Protein AF-A0A7R9Z0L6-F1 (afdb_monomer_lite)

InterPro domains:
  IPR011992 EF-hand domain pair [SSF47473] (18-146)

Organism: NCBI:txid1486919

Secondary structure (DSSP, 8-state):
---S-HHHHHHHHHHHHHHHHHT--HHHHHTTT-SS-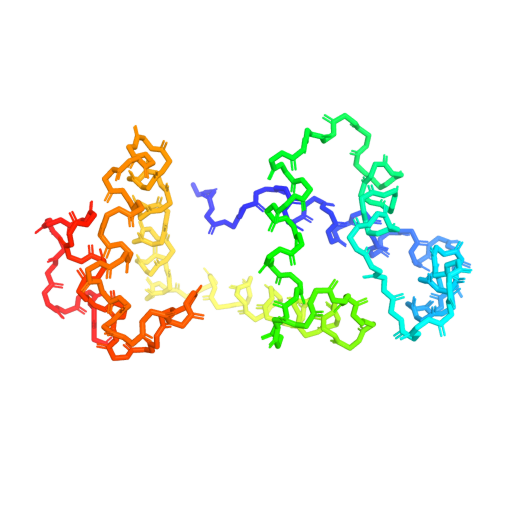SSSB-HHHHHHHHHHHSTT--HHHHHHHHHHH-SSSSS-B-HHHHHHHHHHHHHHHHHTTSHHHHHHHHHHHHHHHHHHHTHHHHHHHHHHH-TT--SS--TTTHHHHHHHH-TT--GGG--

Foldseek 3Di:
DDQDPVLLVQLLVLVVVVCVVVVDDLQVVLVVLPPVPPQFHALVSQVVSSCVSPPPQDPVSSVVNQVQQPPVVPRTHHSVSSVVSVVVVVVLVVCVVDPVSVLLSVLSVLLVVLCVVCVVQLVVQQVVLPPVPPVDHDLVSVVSSSCSSCVPDDPVNSD

Radius of gyration: 17.29 Å; chains: 1; bounding box: 39×26×49 Å

Sequence (159 aa):
VRGTSTLLQDFLSVLDRELRLSHMKLRDFLERFDLDGVEGLNTTEFADLVQRMLPGTNEAGVLYLQAMFDLDGDVTITPQEILDVFRQMRLVVQRVSSQEDARVVAVLNRLSDAAHRDQRRAARAFQEADVEARGYLRPTELPRFVRVLLPQLQPADVR

pLDDT: mean 79.93, std 13.79, range [32.88, 95.44]

Structure (mmCIF, N/CA/C/O backbone):
data_AF-A0A7R9Z0L6-F1
#
_entry.id   AF-A0A7R9Z0L6-F1
#
loop_
_atom_site.group_PDB
_atom_site.id
_atom_site.type_symbol
_atom_site.label_atom_id
_atom_site.label_alt_id
_atom_site.label_comp_id
_atom_site.label_asym_id
_atom_site.label_entity_id
_atom_site.label_seq_id
_atom_site.pdbx_PDB_ins_code
_atom_site.Cartn_x
_atom_site.Cartn_y
_atom_site.Cartn_z
_atom_site.occupancy
_atom_site.B_iso_or_equiv
_atom_site.auth_seq_id
_atom_site.auth_comp_id
_atom_site.auth_asym_id
_atom_site.auth_atom_id
_atom_site.pdbx_PDB_model_num
ATOM 1 N N . VAL A 1 1 ? -13.324 -10.861 -17.554 1.00 37.59 1 VAL A N 1
ATOM 2 C CA . VAL A 1 1 ? -13.075 -9.543 -16.926 1.00 37.59 1 VAL A CA 1
ATOM 3 C C . VAL A 1 1 ? -12.626 -9.780 -15.492 1.00 37.59 1 VAL A C 1
ATOM 5 O O . VAL A 1 1 ? -13.464 -10.053 -14.650 1.00 37.59 1 VAL A O 1
ATOM 8 N N . ARG A 1 2 ? -11.316 -9.807 -15.234 1.00 32.88 2 ARG A N 1
ATOM 9 C CA . ARG A 1 2 ? -10.714 -9.822 -13.888 1.00 32.88 2 ARG A CA 1
ATOM 10 C C . ARG A 1 2 ? -9.383 -9.102 -14.043 1.00 32.88 2 ARG A C 1
ATOM 12 O O . ARG A 1 2 ? -8.468 -9.693 -14.596 1.00 32.88 2 ARG A O 1
ATOM 19 N N . GLY A 1 3 ? -9.354 -7.799 -13.775 1.00 36.25 3 GLY A N 1
ATOM 20 C CA . GLY A 1 3 ? -8.194 -6.967 -14.114 1.00 36.25 3 GLY A CA 1
ATOM 21 C C . GLY A 1 3 ? -7.792 -5.912 -13.110 1.00 36.25 3 GLY A C 1
ATOM 22 O O . GLY A 1 3 ? -7.119 -4.939 -13.416 1.00 36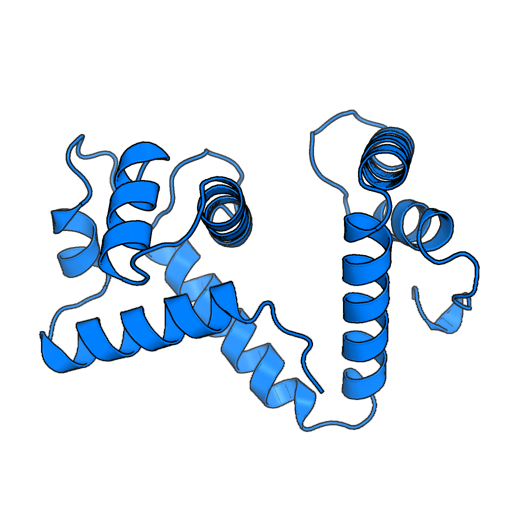.25 3 GLY A O 1
ATOM 23 N N . THR A 1 4 ? -8.216 -6.151 -11.894 1.00 50.94 4 THR A N 1
ATOM 24 C CA . THR A 1 4 ? -7.797 -5.493 -10.676 1.00 50.94 4 THR A CA 1
ATOM 25 C C . THR A 1 4 ? -7.461 -6.668 -9.774 1.00 50.94 4 THR A C 1
ATOM 27 O O . THR A 1 4 ? -8.254 -7.611 -9.707 1.00 50.94 4 THR A O 1
ATOM 30 N N . SER A 1 5 ? -6.256 -6.693 -9.196 1.00 63.16 5 SER A N 1
ATOM 31 C CA . SER A 1 5 ? -5.822 -7.802 -8.338 1.00 63.16 5 SER A CA 1
ATOM 32 C C . SER A 1 5 ? -6.920 -8.080 -7.320 1.00 63.16 5 SER A C 1
ATOM 34 O O . SER A 1 5 ? -7.244 -7.199 -6.522 1.00 63.16 5 SER A O 1
ATOM 36 N N . THR A 1 6 ? -7.542 -9.261 -7.400 1.00 77.56 6 THR A N 1
ATOM 37 C CA . THR A 1 6 ? -8.687 -9.622 -6.550 1.00 77.56 6 THR A CA 1
ATOM 38 C C . THR A 1 6 ? -8.329 -9.426 -5.087 1.00 77.56 6 THR A C 1
ATOM 40 O O . THR A 1 6 ? -9.130 -8.889 -4.344 1.00 77.56 6 THR A O 1
ATOM 43 N N . LEU A 1 7 ? -7.070 -9.686 -4.724 1.00 82.06 7 LEU A N 1
ATOM 44 C CA . LEU A 1 7 ? -6.548 -9.481 -3.380 1.00 82.06 7 LEU A CA 1
ATOM 45 C C . LEU A 1 7 ? -6.664 -8.026 -2.886 1.00 82.06 7 LEU A C 1
ATOM 47 O O . LEU A 1 7 ? -7.114 -7.802 -1.767 1.00 82.06 7 LEU A O 1
ATOM 51 N N . LEU A 1 8 ? -6.311 -7.035 -3.713 1.00 85.69 8 LEU A N 1
ATOM 52 C CA . LEU A 1 8 ? -6.442 -5.616 -3.351 1.00 85.69 8 LEU A CA 1
ATOM 53 C C . LEU A 1 8 ? -7.914 -5.210 -3.225 1.00 85.69 8 LEU A C 1
ATOM 55 O O . LEU A 1 8 ? -8.287 -4.490 -2.299 1.00 85.69 8 LEU A O 1
ATOM 59 N N . GLN A 1 9 ? -8.764 -5.696 -4.134 1.00 85.81 9 GLN A N 1
ATOM 60 C CA . GLN A 1 9 ? -10.198 -5.414 -4.071 1.00 85.81 9 GLN A CA 1
ATOM 61 C C . GLN A 1 9 ? -10.844 -6.035 -2.835 1.00 85.81 9 GLN A C 1
ATOM 63 O O . GLN A 1 9 ? -11.652 -5.381 -2.176 1.00 85.81 9 GLN A O 1
ATOM 68 N N . ASP A 1 10 ? -10.480 -7.276 -2.525 1.00 89.19 10 ASP A N 1
ATOM 69 C CA . ASP A 1 10 ? -10.977 -8.025 -1.380 1.00 89.19 10 ASP A CA 1
ATOM 70 C C . ASP A 1 10 ? -10.540 -7.331 -0.088 1.00 89.19 10 ASP A C 1
ATOM 72 O O . ASP A 1 10 ? -11.382 -7.066 0.770 1.00 89.19 10 ASP A O 1
ATOM 76 N N . PHE A 1 11 ? -9.268 -6.929 0.011 1.00 92.62 11 PHE A N 1
ATOM 77 C CA . PHE A 1 11 ? -8.742 -6.205 1.169 1.00 92.62 11 PHE A CA 1
ATOM 78 C C . PHE A 1 11 ? -9.506 -4.901 1.413 1.00 92.62 11 PHE A C 1
ATOM 80 O O . PHE A 1 11 ? -10.046 -4.692 2.498 1.00 92.62 11 PHE A O 1
ATOM 87 N N . LEU A 1 12 ? -9.624 -4.048 0.392 1.00 91.19 12 LEU A N 1
ATOM 88 C CA . LEU A 1 12 ? -10.324 -2.766 0.507 1.00 91.19 12 LEU A CA 1
ATOM 89 C C . LEU A 1 12 ? -11.816 -2.942 0.804 1.00 91.19 12 LEU A C 1
ATOM 91 O O . LEU A 1 12 ? -12.394 -2.154 1.550 1.00 91.19 12 LEU A O 1
ATOM 95 N N . SER A 1 13 ? -12.446 -3.980 0.247 1.00 90.38 13 SER A N 1
ATOM 96 C CA . SER A 1 13 ? -13.856 -4.284 0.509 1.00 90.38 13 SER A CA 1
ATOM 97 C C . SER A 1 13 ? -14.079 -4.746 1.948 1.00 90.38 13 SER A C 1
ATOM 99 O O . SER A 1 13 ? -15.074 -4.369 2.569 1.00 90.38 13 SER A O 1
ATOM 101 N N . VAL A 1 14 ? -13.163 -5.553 2.493 1.00 93.50 14 VAL A N 1
ATOM 102 C CA . VAL A 1 14 ? -13.204 -5.955 3.901 1.00 93.50 14 VAL A CA 1
ATOM 103 C C . VAL A 1 14 ? -12.946 -4.752 4.804 1.00 93.50 14 VAL A C 1
ATOM 105 O O . VAL A 1 14 ? -13.735 -4.522 5.714 1.00 93.50 14 VAL A O 1
ATOM 108 N N . LEU A 1 15 ? -11.928 -3.942 4.513 1.00 93.19 15 LEU A N 1
ATOM 109 C CA . LEU A 1 15 ? -11.602 -2.750 5.293 1.00 93.19 15 LEU A CA 1
ATOM 110 C C . LEU A 1 15 ? -12.763 -1.739 5.324 1.00 93.19 15 LEU A C 1
ATOM 112 O O . LEU A 1 15 ? -13.153 -1.288 6.398 1.00 93.19 15 LEU A O 1
ATOM 116 N N . ASP A 1 16 ? -13.385 -1.429 4.178 1.00 89.88 16 ASP A N 1
ATOM 117 C CA . ASP A 1 16 ? -14.569 -0.550 4.116 1.00 89.88 16 ASP A CA 1
ATOM 118 C C . ASP A 1 16 ? -15.739 -1.113 4.938 1.00 89.88 16 ASP A C 1
ATOM 120 O O . ASP A 1 16 ? -16.427 -0.369 5.640 1.00 89.88 16 ASP A O 1
ATOM 124 N N . ARG A 1 17 ? -15.953 -2.435 4.908 1.00 91.75 17 ARG A N 1
ATOM 125 C CA . ARG A 1 17 ? -16.984 -3.083 5.726 1.00 91.75 17 ARG A CA 1
ATOM 126 C C . ARG A 1 17 ? -16.682 -2.958 7.220 1.00 91.75 17 ARG A C 1
ATOM 128 O O . ARG A 1 17 ? -17.582 -2.597 7.975 1.00 91.75 17 ARG A O 1
ATOM 135 N N . GLU A 1 18 ? -15.451 -3.229 7.644 1.00 91.94 18 GLU A N 1
ATOM 136 C CA . GLU A 1 18 ? -15.050 -3.152 9.055 1.00 91.94 18 GLU A CA 1
ATOM 137 C C . GLU A 1 18 ? -15.171 -1.727 9.608 1.00 91.94 18 GLU A C 1
ATOM 139 O O . GLU A 1 18 ? -15.724 -1.533 10.692 1.00 91.94 18 GLU A O 1
ATOM 144 N N . LEU A 1 19 ? -14.760 -0.707 8.849 1.00 91.25 19 LEU A N 1
ATOM 145 C CA . LEU A 1 19 ? -14.917 0.696 9.255 1.00 91.25 19 LEU A CA 1
ATOM 146 C C . LEU A 1 19 ? -16.390 1.088 9.429 1.00 91.25 19 LEU A C 1
ATOM 148 O O . LEU A 1 19 ? -16.747 1.778 10.385 1.00 91.25 19 LEU A O 1
ATOM 152 N N . ARG A 1 20 ? -17.272 0.606 8.545 1.00 90.12 20 ARG A N 1
ATOM 153 C CA . ARG A 1 20 ? -18.717 0.865 8.647 1.00 90.12 20 ARG A CA 1
ATOM 154 C C . ARG A 1 20 ? -19.357 0.170 9.842 1.00 90.12 20 ARG A C 1
ATOM 156 O O . ARG A 1 20 ? -20.181 0.785 10.507 1.00 90.12 20 ARG A O 1
ATOM 163 N N . LEU A 1 21 ? -18.999 -1.089 10.102 1.00 90.50 21 LEU A N 1
ATOM 164 C CA . LEU A 1 21 ? -19.547 -1.861 11.223 1.00 90.50 21 LEU A CA 1
ATOM 165 C C . LEU A 1 21 ? -19.072 -1.324 12.574 1.00 90.50 21 LEU A C 1
ATOM 167 O O . LEU A 1 21 ? -19.835 -1.286 13.535 1.00 90.50 21 LEU A O 1
ATOM 171 N N . SER A 1 22 ? -17.813 -0.903 12.643 1.00 90.00 22 SER A N 1
ATOM 172 C CA . SER A 1 22 ? -17.203 -0.376 13.862 1.00 90.00 22 SER A CA 1
ATOM 173 C C . SER A 1 22 ? -17.534 1.096 14.130 1.00 90.00 22 SER A C 1
ATOM 175 O O . SER A 1 22 ? -17.286 1.573 15.235 1.00 90.00 22 SER A O 1
ATOM 177 N N . HIS A 1 23 ? -18.097 1.811 13.146 1.00 89.75 23 HIS A N 1
ATOM 178 C CA . HIS A 1 23 ? -18.307 3.264 13.172 1.00 89.75 23 HIS A CA 1
ATOM 179 C C . HIS A 1 23 ? -17.024 4.067 13.462 1.00 89.75 23 HIS A C 1
ATOM 181 O O . HIS A 1 23 ? -17.084 5.170 14.008 1.00 89.75 23 HIS A O 1
ATOM 187 N N . MET A 1 24 ? -15.860 3.526 13.095 1.00 90.94 24 MET A N 1
ATOM 188 C CA . MET A 1 24 ? -14.560 4.158 13.325 1.00 90.94 24 MET A CA 1
ATOM 189 C C . MET A 1 24 ? -14.069 4.891 12.086 1.00 90.94 24 MET A C 1
ATOM 191 O O . MET A 1 24 ? -14.365 4.522 10.947 1.00 90.94 24 MET A O 1
ATOM 195 N N . LYS A 1 25 ? -13.274 5.937 12.312 1.00 90.44 25 LYS A N 1
ATOM 196 C CA . LYS A 1 25 ? -12.493 6.551 11.240 1.00 90.44 25 LYS A CA 1
ATOM 197 C C . LYS A 1 25 ? -11.304 5.651 10.913 1.00 90.44 25 LYS A C 1
ATOM 199 O O . LYS A 1 25 ? -10.812 4.931 11.775 1.00 90.44 25 LYS A O 1
ATOM 204 N N . LEU A 1 26 ? -10.820 5.731 9.672 1.00 91.00 26 LEU A N 1
ATOM 205 C CA . LEU A 1 26 ? -9.668 4.948 9.216 1.00 91.00 26 LEU A CA 1
ATOM 206 C C . LEU A 1 26 ? -8.447 5.141 10.123 1.00 91.00 26 LEU A C 1
ATOM 208 O O . LEU A 1 26 ? -7.834 4.157 10.506 1.00 91.00 26 LEU A O 1
ATOM 212 N N . ARG A 1 27 ? -8.132 6.387 10.501 1.00 91.25 27 ARG A N 1
ATOM 213 C CA . ARG A 1 27 ? -7.001 6.690 11.390 1.00 91.25 27 ARG A CA 1
ATOM 214 C C . ARG A 1 27 ? -7.127 5.948 12.723 1.00 91.25 27 ARG A C 1
ATOM 216 O O . ARG A 1 27 ? -6.282 5.122 13.023 1.00 91.25 27 ARG A O 1
ATOM 223 N N . ASP A 1 28 ? -8.237 6.147 13.431 1.00 91.31 28 ASP A N 1
ATOM 224 C CA . ASP A 1 28 ? -8.519 5.500 14.723 1.00 91.31 28 ASP A CA 1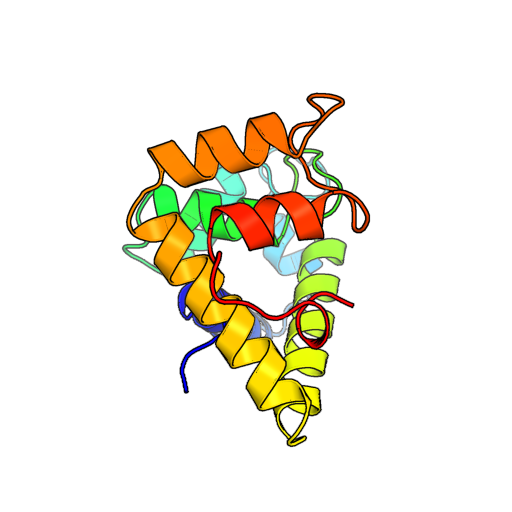
ATOM 225 C C . ASP A 1 28 ? -8.515 3.959 14.639 1.00 91.31 28 ASP A C 1
ATOM 227 O O . ASP A 1 28 ? -8.265 3.263 15.622 1.00 91.31 28 ASP A O 1
ATOM 231 N N . PHE A 1 29 ? -8.854 3.405 13.471 1.00 92.62 29 PHE A N 1
ATOM 232 C CA . PHE A 1 29 ? -8.794 1.969 13.227 1.00 92.62 29 PHE A CA 1
ATOM 233 C C . PHE A 1 29 ? -7.352 1.477 13.049 1.00 92.62 29 PHE A C 1
ATOM 235 O O . PHE A 1 29 ? -6.994 0.461 13.641 1.00 92.62 29 PHE A O 1
ATOM 242 N N . LEU A 1 30 ? -6.534 2.186 12.265 1.00 91.88 30 LEU A N 1
ATOM 243 C CA . LEU A 1 30 ? -5.130 1.839 12.013 1.00 91.88 30 LEU A CA 1
ATOM 244 C C . LEU A 1 30 ? -4.249 2.059 13.248 1.00 91.88 30 LEU A C 1
ATOM 246 O O . LEU A 1 30 ? -3.385 1.234 13.511 1.00 91.88 30 LEU A O 1
ATOM 250 N N . GLU A 1 31 ? -4.545 3.067 14.074 1.00 91.75 31 GLU A N 1
ATOM 251 C CA . GLU A 1 31 ? -3.879 3.314 15.368 1.00 91.75 31 GLU A CA 1
ATOM 252 C C . GLU A 1 31 ? -3.948 2.108 16.331 1.00 91.75 31 GLU A C 1
ATOM 254 O O . GLU A 1 31 ? -3.210 2.036 17.303 1.00 91.75 31 GLU A O 1
ATOM 259 N N . ARG A 1 32 ? -4.833 1.131 16.088 1.00 91.12 32 ARG A N 1
ATOM 260 C CA . ARG A 1 32 ? -4.895 -0.118 16.874 1.00 91.12 32 ARG A CA 1
ATOM 261 C C . ARG A 1 32 ? -3.825 -1.136 16.490 1.00 91.12 32 ARG A C 1
ATOM 263 O O . ARG A 1 32 ? -3.646 -2.111 17.216 1.00 91.12 32 ARG A O 1
ATOM 270 N N . PHE A 1 33 ? -3.222 -0.949 15.324 1.00 91.69 33 PHE A N 1
ATOM 271 C CA . PHE A 1 33 ? -2.194 -1.803 14.745 1.00 91.69 33 PHE A CA 1
ATOM 272 C C . PHE A 1 33 ? -0.828 -1.110 14.720 1.00 91.69 33 PHE A C 1
ATOM 274 O O . PHE A 1 33 ? 0.167 -1.816 14.683 1.00 91.69 33 PHE A O 1
ATOM 281 N N . ASP A 1 34 ? -0.790 0.225 14.779 1.00 91.00 34 ASP A N 1
ATOM 282 C CA . ASP A 1 34 ? 0.420 1.036 14.975 1.00 91.00 34 ASP A CA 1
ATOM 283 C C . ASP A 1 34 ? 0.913 0.874 16.428 1.00 91.00 34 ASP A C 1
ATOM 285 O O . ASP A 1 34 ? 0.421 1.523 17.356 1.00 91.00 34 ASP A O 1
ATOM 289 N N . LEU A 1 35 ? 1.804 -0.094 16.652 1.00 86.50 35 LEU A N 1
ATOM 290 C CA . LEU A 1 35 ? 2.326 -0.450 17.972 1.00 86.50 35 LEU A CA 1
ATOM 291 C C . LEU A 1 35 ? 3.572 0.362 18.330 1.00 86.50 35 LEU A C 1
ATOM 293 O O . LEU A 1 35 ? 3.860 0.531 19.520 1.00 86.50 35 LEU A O 1
ATOM 297 N N . ASP A 1 36 ? 4.321 0.822 17.329 1.00 86.31 36 ASP A N 1
ATOM 298 C CA . ASP A 1 36 ? 5.540 1.611 17.507 1.00 86.31 36 ASP A CA 1
ATOM 299 C C . ASP A 1 36 ? 5.305 3.136 17.479 1.00 86.31 36 ASP A C 1
ATOM 301 O O . ASP A 1 36 ? 6.146 3.887 17.984 1.00 86.31 36 ASP A O 1
ATOM 305 N N . GLY A 1 37 ? 4.134 3.590 17.026 1.00 85.06 37 GLY A N 1
ATOM 306 C CA . GLY A 1 37 ? 3.666 4.973 17.087 1.00 85.06 37 GLY A CA 1
ATOM 307 C C . GLY A 1 37 ? 4.199 5.862 15.965 1.00 85.06 37 GLY A C 1
ATOM 308 O O . GLY A 1 37 ? 4.353 7.068 16.182 1.00 85.06 37 GLY A O 1
ATOM 309 N N . VAL A 1 38 ? 4.518 5.297 14.796 1.00 81.81 38 VAL A N 1
ATOM 310 C CA . VAL A 1 38 ? 5.139 6.021 13.667 1.00 81.81 38 VAL A CA 1
ATOM 311 C C . VAL A 1 38 ? 4.144 6.763 12.761 1.00 81.81 38 VAL A C 1
ATOM 313 O O . VAL A 1 38 ? 4.512 7.205 11.676 1.00 81.81 38 VAL A O 1
ATOM 316 N N . GLU A 1 39 ? 2.898 6.959 13.206 1.00 85.00 39 GLU A N 1
ATOM 317 C CA . GLU A 1 39 ? 1.812 7.590 12.432 1.00 85.00 39 GLU A CA 1
ATOM 318 C C . GLU A 1 39 ? 1.466 6.834 11.132 1.00 85.00 39 GLU A C 1
ATOM 320 O O . GLU A 1 39 ? 0.979 7.409 10.151 1.00 85.00 39 GLU A O 1
ATOM 325 N N . GLY A 1 40 ? 1.658 5.518 11.143 1.00 90.69 40 GLY A N 1
ATOM 326 C CA . GLY A 1 40 ? 1.440 4.620 10.018 1.00 90.69 40 GLY A CA 1
ATOM 327 C C . GLY A 1 40 ? 1.659 3.173 10.440 1.00 90.69 40 GLY A C 1
ATOM 328 O O . GLY A 1 40 ? 1.820 2.892 11.619 1.00 90.69 40 GLY A O 1
ATOM 329 N N . LEU A 1 41 ? 1.622 2.251 9.481 1.00 95.19 41 LEU A N 1
ATOM 330 C CA . LEU A 1 41 ? 1.903 0.841 9.738 1.00 95.19 41 LEU A CA 1
ATOM 331 C C . LEU A 1 41 ? 3.216 0.447 9.086 1.00 95.19 41 LEU A C 1
ATOM 333 O O . LEU A 1 41 ? 3.349 0.530 7.862 1.00 95.19 41 LEU A O 1
ATOM 337 N N . ASN A 1 42 ? 4.155 -0.043 9.887 1.00 92.50 42 ASN A N 1
ATOM 338 C CA . ASN A 1 42 ? 5.356 -0.666 9.351 1.00 92.50 42 ASN A CA 1
ATOM 339 C C . ASN A 1 42 ? 5.020 -2.016 8.678 1.00 92.50 42 ASN A C 1
ATOM 341 O O . ASN A 1 42 ? 3.892 -2.515 8.711 1.00 92.50 42 ASN A O 1
ATOM 345 N N . THR A 1 43 ? 6.026 -2.659 8.080 1.00 87.88 43 THR A N 1
ATOM 346 C CA . THR A 1 43 ? 5.854 -3.940 7.363 1.00 87.88 43 THR A CA 1
ATOM 347 C C . THR A 1 43 ? 5.192 -5.034 8.212 1.00 87.88 43 THR A C 1
ATOM 349 O O . THR A 1 43 ? 4.359 -5.790 7.712 1.00 87.88 43 THR A O 1
ATOM 352 N N . THR A 1 44 ? 5.556 -5.136 9.492 1.00 92.19 44 THR A N 1
ATOM 353 C CA . THR A 1 44 ? 5.062 -6.197 10.383 1.00 92.19 44 THR A CA 1
ATOM 354 C C . THR A 1 44 ? 3.623 -5.918 10.803 1.00 92.19 44 THR A C 1
ATOM 356 O O . THR A 1 44 ? 2.766 -6.794 10.716 1.00 92.19 44 THR A O 1
ATOM 359 N N . GLU A 1 45 ? 3.329 -4.679 11.181 1.00 94.75 45 GLU A N 1
ATOM 360 C CA . GLU A 1 45 ? 1.992 -4.254 11.604 1.00 94.75 45 GLU A CA 1
ATOM 361 C C . GLU A 1 45 ? 0.991 -4.306 10.450 1.00 94.75 45 GLU A C 1
ATOM 363 O O . GLU A 1 45 ? -0.153 -4.744 10.608 1.00 94.75 45 GLU A O 1
ATOM 368 N N . PHE A 1 46 ? 1.435 -3.924 9.251 1.00 94.31 46 PHE A N 1
ATOM 369 C CA . PHE A 1 46 ? 0.629 -4.057 8.051 1.00 94.31 46 PHE A CA 1
ATOM 370 C C . PHE A 1 46 ? 0.368 -5.529 7.710 1.00 94.31 46 PHE A C 1
ATOM 372 O O . PHE A 1 46 ? -0.755 -5.883 7.342 1.00 94.31 46 PHE A O 1
ATOM 379 N N . ALA A 1 47 ? 1.357 -6.412 7.880 1.00 92.62 47 ALA A N 1
ATOM 380 C CA . ALA A 1 47 ? 1.155 -7.849 7.714 1.00 92.62 47 ALA A CA 1
ATOM 381 C C . ALA A 1 47 ? 0.093 -8.388 8.683 1.00 92.62 47 ALA A C 1
ATOM 383 O O . ALA A 1 47 ? -0.799 -9.128 8.257 1.00 92.62 47 ALA A O 1
ATOM 384 N N . ASP A 1 48 ? 0.131 -7.972 9.949 1.00 95.19 48 ASP A N 1
ATOM 385 C CA . ASP A 1 48 ? -0.858 -8.358 10.958 1.00 95.19 48 ASP A CA 1
ATOM 386 C C . ASP A 1 48 ? -2.263 -7.848 10.611 1.00 95.19 48 ASP A C 1
ATOM 388 O O . ASP A 1 48 ? -3.244 -8.600 10.692 1.00 95.19 48 ASP A O 1
ATOM 392 N N . LEU A 1 49 ? -2.372 -6.602 10.137 1.00 95.44 49 LEU A N 1
ATOM 393 C CA . LEU A 1 49 ? -3.624 -6.058 9.615 1.00 95.44 49 LEU A CA 1
ATOM 394 C C . LEU A 1 49 ? -4.151 -6.904 8.444 1.00 95.44 49 LEU A C 1
ATOM 396 O O . LEU A 1 49 ? -5.331 -7.269 8.424 1.00 95.44 49 LEU A O 1
ATOM 400 N N . VAL A 1 50 ? -3.294 -7.253 7.481 1.00 94.44 50 VAL A N 1
ATOM 401 C CA . VAL A 1 50 ? -3.676 -8.083 6.330 1.00 94.44 50 VAL A CA 1
ATOM 402 C C . VAL A 1 50 ? -4.143 -9.462 6.781 1.00 94.44 50 VAL A C 1
ATOM 404 O O . VAL A 1 50 ? -5.192 -9.910 6.323 1.00 94.44 50 VAL A O 1
ATOM 407 N N . GLN A 1 51 ? -3.446 -10.119 7.710 1.00 94.69 51 GLN A N 1
ATOM 408 C CA . GLN A 1 51 ? -3.880 -11.417 8.241 1.00 94.69 51 GLN A CA 1
ATOM 409 C C . GLN A 1 51 ? -5.212 -11.326 8.987 1.00 94.69 51 GLN A C 1
ATOM 411 O O . GLN A 1 51 ? -6.021 -12.255 8.934 1.00 94.69 51 GLN A O 1
ATOM 416 N N . ARG A 1 52 ? -5.472 -10.204 9.666 1.00 94.31 52 ARG A N 1
ATOM 417 C CA . ARG A 1 52 ? -6.734 -9.978 10.369 1.00 94.31 52 ARG A CA 1
ATOM 418 C C . ARG A 1 52 ? -7.904 -9.772 9.408 1.00 94.31 52 ARG A C 1
ATOM 420 O O . ARG A 1 52 ? -8.995 -10.270 9.680 1.00 94.31 52 ARG A O 1
ATOM 427 N N . MET A 1 53 ? -7.692 -9.034 8.321 1.00 93.62 53 MET A N 1
ATOM 428 C CA . MET A 1 53 ? -8.731 -8.720 7.332 1.00 93.62 53 MET A CA 1
ATOM 429 C C . MET A 1 53 ? -8.946 -9.863 6.332 1.00 93.62 53 MET A C 1
ATOM 431 O O . MET A 1 53 ? -10.081 -10.185 5.982 1.00 93.62 53 MET A O 1
ATOM 435 N N . LEU A 1 54 ? -7.863 -10.500 5.892 1.00 93.44 54 LEU A N 1
ATOM 436 C CA . LEU A 1 54 ? -7.842 -11.580 4.909 1.00 93.44 54 LEU A CA 1
ATOM 437 C C . LEU A 1 54 ? -7.048 -12.783 5.447 1.00 93.44 54 LEU A C 1
ATOM 439 O O . LEU A 1 54 ? -5.906 -13.018 5.025 1.00 93.44 54 LEU A O 1
ATOM 443 N N . PRO A 1 55 ? -7.645 -13.574 6.359 1.00 92.94 55 PRO A N 1
ATOM 444 C CA . PRO A 1 55 ? -6.990 -14.751 6.917 1.00 92.94 55 PRO A CA 1
ATOM 445 C C . PRO A 1 55 ? -6.540 -15.730 5.827 1.00 92.94 55 PRO A C 1
ATOM 447 O O . PRO A 1 55 ? -7.320 -16.084 4.941 1.00 92.94 55 PRO A O 1
ATOM 450 N N . GLY A 1 56 ? -5.295 -16.202 5.914 1.00 85.62 56 GLY A N 1
ATOM 451 C CA . GLY A 1 56 ? -4.726 -17.160 4.958 1.00 85.62 56 GLY A CA 1
ATOM 452 C C . GLY A 1 56 ? -4.027 -16.526 3.753 1.00 85.62 56 GLY A C 1
ATOM 453 O O . GLY A 1 56 ? -3.577 -17.250 2.864 1.00 85.62 56 GLY A O 1
ATOM 454 N N . THR A 1 57 ? -3.893 -15.198 3.723 1.00 87.25 57 THR A N 1
ATOM 455 C CA . THR A 1 57 ? -3.019 -14.516 2.759 1.00 87.25 57 THR A CA 1
ATOM 456 C C . THR A 1 57 ? -1.575 -14.968 2.986 1.00 87.25 57 THR A C 1
ATOM 458 O O . THR A 1 57 ? -1.096 -14.989 4.116 1.00 87.25 57 THR A O 1
ATOM 461 N N . ASN A 1 58 ? -0.868 -15.369 1.931 1.00 82.12 58 ASN A N 1
ATOM 462 C CA . ASN A 1 58 ? 0.538 -15.758 2.047 1.00 82.12 58 ASN A CA 1
ATOM 463 C C . ASN A 1 58 ? 1.463 -14.526 2.051 1.00 82.12 58 ASN A C 1
ATOM 465 O O . ASN A 1 58 ? 1.042 -13.419 1.723 1.00 82.12 58 ASN A O 1
ATOM 469 N N . GLU A 1 59 ? 2.738 -14.726 2.381 1.00 80.69 59 GLU A N 1
ATOM 470 C CA . GLU A 1 59 ? 3.745 -13.655 2.451 1.00 80.69 59 GLU A CA 1
ATOM 471 C C . GLU A 1 59 ? 3.832 -12.830 1.155 1.00 80.69 59 GLU A C 1
ATOM 473 O O . GLU A 1 59 ? 3.834 -11.604 1.191 1.00 80.69 59 GLU A O 1
ATOM 478 N N . ALA A 1 60 ? 3.794 -13.488 -0.008 1.00 74.38 60 ALA A N 1
ATOM 479 C CA . ALA A 1 60 ? 3.799 -12.804 -1.300 1.00 74.38 60 ALA A CA 1
ATOM 480 C C . ALA A 1 60 ? 2.573 -11.891 -1.499 1.00 74.38 60 ALA A C 1
ATOM 482 O O . ALA A 1 60 ? 2.686 -10.833 -2.112 1.00 74.38 60 ALA A O 1
ATOM 483 N N . GLY A 1 61 ? 1.405 -12.286 -0.986 1.00 76.62 61 GLY A N 1
ATOM 484 C CA . GLY A 1 61 ? 0.192 -11.472 -1.010 1.00 76.62 61 GLY A CA 1
ATOM 485 C C . GLY A 1 61 ? 0.279 -10.255 -0.089 1.00 76.62 61 GLY A C 1
ATOM 486 O O . GLY A 1 61 ? -0.172 -9.177 -0.470 1.00 76.62 61 GLY A O 1
ATOM 487 N N . VAL A 1 62 ? 0.902 -10.404 1.082 1.00 82.75 62 VAL A N 1
ATOM 488 C CA . VAL A 1 62 ? 1.167 -9.285 1.999 1.00 82.75 62 VAL A CA 1
ATOM 489 C C . VAL A 1 62 ? 2.115 -8.278 1.349 1.00 82.75 62 VAL A C 1
ATOM 491 O O . VAL A 1 62 ? 1.771 -7.104 1.260 1.00 82.75 62 VAL A O 1
ATOM 494 N N . LEU A 1 63 ? 3.248 -8.743 0.812 1.00 81.12 63 LEU A N 1
ATOM 495 C CA . LEU A 1 63 ? 4.220 -7.893 0.112 1.00 81.12 63 LEU A CA 1
ATOM 496 C C . LEU A 1 63 ? 3.602 -7.196 -1.103 1.00 81.12 63 LEU A C 1
ATOM 498 O O . LEU A 1 63 ? 3.887 -6.031 -1.369 1.00 81.12 63 LEU A O 1
ATOM 502 N N . TYR A 1 64 ? 2.726 -7.895 -1.830 1.00 82.38 64 TYR A N 1
ATOM 503 C CA . TYR A 1 64 ? 1.974 -7.298 -2.927 1.00 82.38 64 TYR A CA 1
ATOM 504 C C . TYR A 1 64 ? 1.087 -6.145 -2.446 1.00 82.38 64 TYR A C 1
ATOM 506 O O . TYR A 1 64 ? 1.105 -5.079 -3.052 1.00 82.38 64 TYR A O 1
ATOM 514 N N . LEU A 1 65 ? 0.308 -6.345 -1.378 1.00 85.38 65 LEU A N 1
ATOM 515 C CA . LEU A 1 65 ? -0.538 -5.285 -0.828 1.00 85.38 65 LEU A CA 1
ATOM 516 C C . LEU A 1 65 ? 0.308 -4.124 -0.312 1.00 85.38 65 LEU A C 1
ATOM 518 O O . LEU A 1 65 ? -0.030 -2.979 -0.586 1.00 85.38 65 LEU A O 1
ATOM 522 N N . GLN A 1 66 ? 1.423 -4.414 0.353 1.00 85.81 66 GLN A N 1
ATOM 523 C CA . GLN A 1 66 ? 2.323 -3.391 0.863 1.00 85.81 66 GLN A CA 1
ATOM 524 C C . GLN A 1 66 ? 2.838 -2.494 -0.265 1.00 85.81 66 GLN A C 1
ATOM 526 O O . GLN A 1 66 ? 2.646 -1.288 -0.215 1.00 85.81 66 GLN A O 1
ATOM 531 N N . ALA A 1 67 ? 3.356 -3.086 -1.343 1.00 83.31 67 ALA A N 1
ATOM 532 C CA . ALA A 1 67 ? 3.835 -2.346 -2.510 1.00 83.31 67 ALA A CA 1
ATOM 533 C C . ALA A 1 67 ? 2.738 -1.556 -3.250 1.00 83.31 67 ALA A C 1
ATOM 535 O O . ALA A 1 67 ? 3.042 -0.671 -4.044 1.00 83.31 67 ALA A O 1
ATOM 536 N N . MET A 1 68 ? 1.461 -1.901 -3.053 1.00 87.12 68 MET A N 1
ATOM 537 C CA . MET A 1 68 ? 0.343 -1.155 -3.634 1.00 87.12 68 MET A CA 1
ATOM 538 C C . MET A 1 68 ? -0.076 0.048 -2.787 1.00 87.12 68 MET A C 1
ATOM 540 O O . MET A 1 68 ? -0.679 0.968 -3.339 1.00 87.12 68 MET A O 1
ATOM 544 N N . PHE A 1 69 ? 0.170 0.008 -1.476 1.00 89.94 69 PHE A N 1
ATOM 545 C CA . PHE A 1 69 ? -0.214 1.064 -0.541 1.00 89.94 69 PHE A CA 1
ATOM 546 C C . PHE A 1 69 ? 0.924 2.012 -0.194 1.00 89.94 69 PHE A C 1
ATOM 548 O O . PHE A 1 69 ? 0.633 3.173 0.026 1.00 89.94 69 PHE A O 1
ATOM 555 N N . ASP A 1 70 ? 2.165 1.544 -0.170 1.00 90.88 70 ASP A N 1
ATOM 556 C CA . ASP A 1 70 ? 3.358 2.370 0.022 1.00 90.88 70 ASP A CA 1
ATOM 557 C C . ASP A 1 70 ? 3.621 3.180 -1.260 1.00 90.88 70 ASP A C 1
ATOM 559 O O . ASP A 1 70 ? 4.207 2.685 -2.229 1.00 90.88 70 ASP A O 1
ATOM 563 N N . LEU A 1 71 ? 3.050 4.386 -1.331 1.00 85.56 71 LEU A N 1
ATOM 564 C CA . LEU A 1 71 ? 3.039 5.203 -2.545 1.00 85.56 71 LEU A CA 1
ATOM 565 C C . LEU A 1 71 ? 4.303 6.050 -2.682 1.00 85.56 71 LEU A C 1
ATOM 567 O O . LEU A 1 71 ? 4.660 6.409 -3.810 1.00 85.56 71 LEU A O 1
ATOM 571 N N . ASP A 1 72 ? 4.945 6.400 -1.569 1.00 87.38 72 ASP A N 1
ATOM 572 C CA . ASP A 1 72 ? 6.180 7.185 -1.555 1.00 87.38 72 ASP A CA 1
ATOM 573 C C . ASP A 1 72 ? 7.455 6.345 -1.343 1.00 87.38 72 ASP A C 1
ATOM 575 O O . ASP A 1 72 ? 8.553 6.832 -1.637 1.00 87.38 72 ASP A O 1
ATOM 579 N N . GLY A 1 73 ? 7.313 5.063 -0.996 1.00 84.38 73 GLY A N 1
ATOM 580 C CA . GLY A 1 73 ? 8.397 4.088 -0.906 1.00 84.38 73 GLY A CA 1
ATOM 581 C C . GLY A 1 73 ? 9.149 4.127 0.422 1.00 84.38 73 GLY A C 1
ATOM 582 O O . GLY A 1 73 ? 10.296 3.667 0.470 1.00 84.38 73 GLY A O 1
ATOM 583 N N . ASP A 1 74 ? 8.567 4.712 1.469 1.00 85.81 74 ASP A N 1
ATOM 584 C CA . ASP A 1 74 ? 9.190 4.842 2.787 1.00 85.81 74 ASP A CA 1
ATOM 585 C C . ASP A 1 74 ? 9.005 3.603 3.687 1.00 85.81 74 ASP A C 1
ATOM 587 O O . ASP A 1 74 ? 9.549 3.548 4.796 1.00 85.81 74 ASP A O 1
ATOM 591 N N . VAL A 1 75 ? 8.326 2.566 3.175 1.00 85.12 75 VAL A N 1
ATOM 592 C CA . VAL A 1 75 ? 8.072 1.282 3.851 1.00 85.12 75 VAL A CA 1
ATOM 593 C C . VAL A 1 75 ? 7.082 1.406 5.026 1.00 85.12 75 VAL A C 1
ATOM 595 O O . VAL A 1 75 ? 6.870 0.441 5.771 1.00 85.12 75 VAL A O 1
ATOM 598 N N . THR A 1 76 ? 6.417 2.553 5.154 1.00 89.94 76 THR A N 1
ATOM 599 C CA . THR A 1 76 ? 5.377 2.852 6.139 1.00 89.94 76 THR A CA 1
ATOM 600 C C . THR A 1 76 ? 4.071 3.142 5.416 1.00 89.94 76 THR A C 1
ATOM 602 O O . THR A 1 76 ? 4.008 3.941 4.499 1.00 89.94 76 THR A O 1
ATOM 605 N N . ILE A 1 77 ? 2.983 2.497 5.831 1.00 92.31 77 ILE A N 1
ATOM 606 C CA . ILE A 1 77 ? 1.680 2.705 5.195 1.00 92.31 77 ILE A CA 1
ATOM 607 C C . ILE A 1 77 ? 0.842 3.639 6.048 1.00 92.31 77 ILE A C 1
ATOM 609 O O . ILE A 1 77 ? 0.346 3.275 7.119 1.00 92.31 77 ILE A O 1
ATOM 613 N N . THR A 1 78 ? 0.636 4.844 5.542 1.00 93.94 78 THR A N 1
ATOM 614 C CA . THR A 1 78 ? -0.130 5.885 6.215 1.00 93.94 78 THR A CA 1
ATOM 615 C C . THR A 1 78 ? -1.632 5.783 5.910 1.00 93.94 78 THR A C 1
ATOM 617 O O . THR A 1 78 ? -2.064 5.257 4.872 1.00 93.94 78 THR A O 1
ATOM 620 N N . PRO A 1 79 ? -2.498 6.360 6.768 1.00 93.44 79 PRO A N 1
ATOM 621 C CA . PRO A 1 79 ? -3.928 6.454 6.474 1.00 93.44 79 PRO A CA 1
ATOM 622 C C . PRO A 1 79 ? -4.222 7.201 5.165 1.00 93.44 79 PRO A C 1
ATOM 624 O O . PRO A 1 79 ? -5.214 6.908 4.492 1.00 93.44 79 PRO A O 1
ATOM 627 N N . GLN A 1 80 ? -3.387 8.184 4.813 1.00 92.81 80 GLN A N 1
ATOM 628 C CA . GLN A 1 80 ? -3.584 9.000 3.620 1.00 92.81 80 GLN A CA 1
ATOM 629 C C . GLN A 1 80 ? -3.346 8.183 2.348 1.00 92.81 80 GLN A C 1
ATOM 631 O O . GLN A 1 80 ? -4.166 8.246 1.430 1.00 92.81 80 GLN A O 1
ATOM 636 N N . GLU A 1 81 ? -2.312 7.349 2.324 1.00 91.56 81 GLU A N 1
ATOM 637 C CA . GLU A 1 81 ? -2.030 6.486 1.179 1.00 91.56 81 GLU A CA 1
ATOM 638 C C . GLU A 1 81 ? -3.117 5.435 0.959 1.00 91.56 81 GLU A C 1
ATOM 640 O O . GLU A 1 81 ? -3.575 5.239 -0.170 1.00 91.56 81 GLU A O 1
ATOM 645 N N . ILE A 1 82 ? -3.639 4.836 2.036 1.00 92.00 82 ILE A N 1
ATOM 646 C CA . ILE A 1 82 ? -4.796 3.936 1.942 1.00 92.00 82 ILE A CA 1
ATOM 647 C C . ILE A 1 82 ? -5.989 4.653 1.296 1.00 92.00 82 ILE A C 1
ATOM 649 O O . ILE A 1 82 ? -6.628 4.106 0.389 1.00 92.00 82 ILE A O 1
ATOM 653 N N . LEU A 1 83 ? -6.291 5.888 1.713 1.00 90.25 83 LEU A N 1
ATOM 654 C CA . LEU A 1 83 ? -7.368 6.683 1.113 1.00 90.25 83 LEU A CA 1
ATOM 655 C C . LEU A 1 83 ? -7.116 6.996 -0.363 1.00 90.25 83 LEU A C 1
ATOM 657 O O . LEU A 1 83 ? -8.062 6.989 -1.158 1.00 90.25 83 LEU A O 1
ATOM 661 N N . ASP A 1 84 ? -5.874 7.270 -0.741 1.00 88.62 84 ASP A N 1
ATOM 662 C CA . ASP A 1 84 ? -5.525 7.574 -2.123 1.00 88.62 84 ASP A CA 1
ATOM 663 C C . ASP A 1 84 ? -5.650 6.342 -3.021 1.00 88.62 84 ASP A C 1
ATOM 665 O O . ASP A 1 84 ? -6.258 6.441 -4.093 1.00 88.62 84 ASP A O 1
ATOM 669 N N . VAL A 1 85 ? -5.258 5.159 -2.547 1.00 87.56 85 VAL A N 1
ATOM 670 C CA . VAL A 1 85 ? -5.529 3.890 -3.241 1.00 87.56 85 VAL A CA 1
ATOM 671 C C . VAL A 1 85 ? -7.037 3.632 -3.366 1.00 87.56 85 VAL A C 1
ATOM 673 O O . VAL A 1 85 ? -7.515 3.280 -4.449 1.00 87.56 85 VAL A O 1
ATOM 676 N N . PHE A 1 86 ? -7.835 3.888 -2.320 1.00 84.56 86 PHE A N 1
ATOM 677 C CA . PHE A 1 86 ? -9.305 3.801 -2.390 1.00 84.56 86 PHE A CA 1
ATOM 678 C C . PHE A 1 86 ? -9.893 4.711 -3.479 1.00 84.56 86 PHE A C 1
ATOM 680 O O . PHE A 1 86 ? -10.786 4.301 -4.233 1.00 84.56 86 PHE A O 1
ATOM 687 N N . ARG A 1 87 ? -9.414 5.958 -3.569 1.00 84.00 87 ARG A N 1
ATOM 688 C CA . ARG A 1 87 ? -9.853 6.927 -4.587 1.00 84.00 87 ARG A CA 1
ATOM 689 C C . ARG A 1 87 ? -9.459 6.462 -5.982 1.00 84.00 87 ARG A C 1
ATOM 691 O O . ARG A 1 87 ? -10.309 6.462 -6.873 1.00 84.00 87 ARG A O 1
ATOM 698 N N . GLN A 1 88 ? -8.215 6.026 -6.164 1.00 81.88 88 GLN A N 1
ATOM 699 C CA . GLN A 1 88 ? -7.726 5.504 -7.436 1.00 81.88 88 GLN A CA 1
ATOM 700 C C . GLN A 1 88 ? -8.543 4.293 -7.884 1.00 81.88 88 GLN A C 1
ATOM 702 O O . GLN A 1 88 ? -9.000 4.257 -9.025 1.00 81.88 88 GLN A O 1
ATOM 707 N N . MET A 1 89 ? -8.837 3.352 -6.986 1.00 75.75 89 MET A N 1
ATOM 708 C CA . MET A 1 89 ? -9.670 2.202 -7.325 1.00 75.75 89 MET A CA 1
ATOM 709 C C . MET A 1 89 ? -11.104 2.583 -7.685 1.00 75.75 89 MET A C 1
ATOM 711 O O . MET A 1 89 ? -11.655 2.025 -8.633 1.00 75.75 89 MET A O 1
ATOM 715 N N . ARG A 1 90 ? -11.715 3.552 -6.996 1.00 69.25 90 ARG A N 1
ATOM 716 C CA . ARG A 1 90 ? -13.040 4.062 -7.384 1.00 69.25 90 ARG A CA 1
ATOM 717 C C . ARG A 1 90 ? -13.020 4.717 -8.759 1.00 69.25 90 ARG A C 1
ATOM 719 O O . ARG A 1 90 ? -13.932 4.477 -9.545 1.00 69.25 90 ARG A O 1
ATOM 726 N N . LEU A 1 91 ? -11.985 5.497 -9.065 1.00 63.91 91 LEU A N 1
ATOM 727 C CA . LEU A 1 91 ? -11.809 6.100 -10.385 1.00 63.91 91 LEU A CA 1
ATOM 728 C C . LEU A 1 91 ? -11.593 5.036 -11.461 1.00 63.91 91 LEU A C 1
ATOM 730 O O . LEU A 1 91 ? -12.170 5.158 -12.534 1.00 63.91 91 LEU A O 1
ATOM 734 N N . VAL A 1 92 ? -10.835 3.974 -11.179 1.00 61.19 92 VAL A N 1
ATOM 735 C CA . VAL A 1 92 ? -10.676 2.834 -12.094 1.00 61.19 92 VAL A CA 1
ATOM 736 C C . VAL A 1 92 ? -12.017 2.137 -12.312 1.00 61.19 92 VAL A C 1
ATOM 738 O O . VAL A 1 92 ? -12.406 1.945 -13.455 1.00 61.19 92 VAL A O 1
ATOM 741 N N . VAL A 1 93 ? -12.781 1.830 -11.260 1.00 55.41 93 VAL A N 1
ATOM 742 C CA . VAL A 1 93 ? -14.113 1.206 -11.394 1.00 55.41 93 VAL A CA 1
ATOM 743 C C . VAL A 1 93 ? -15.075 2.093 -12.192 1.00 55.41 93 VAL A C 1
ATOM 745 O O . VAL A 1 93 ? -15.819 1.585 -13.024 1.00 55.41 93 VAL A O 1
ATOM 748 N N . GLN A 1 94 ? -15.036 3.413 -11.992 1.00 52.28 94 GLN A N 1
ATOM 749 C CA . GLN A 1 94 ? -15.847 4.362 -12.760 1.00 52.28 94 GLN A CA 1
ATOM 750 C C . GLN A 1 94 ? -15.387 4.482 -14.221 1.00 52.28 94 GLN A C 1
ATOM 752 O O . GLN A 1 94 ? -16.231 4.552 -15.110 1.00 52.28 94 GLN A O 1
ATOM 757 N N . ARG A 1 95 ? -14.079 4.461 -14.493 1.00 47.69 95 ARG A N 1
ATOM 758 C CA . ARG A 1 95 ? -13.499 4.526 -15.848 1.00 47.69 95 ARG A CA 1
ATOM 759 C C . ARG A 1 95 ? -13.707 3.243 -16.650 1.00 47.69 95 ARG A C 1
ATOM 761 O O . ARG A 1 95 ? -14.071 3.306 -17.814 1.00 47.69 95 ARG A O 1
ATOM 768 N N . VAL A 1 96 ? -13.656 2.076 -16.008 1.00 50.62 96 VAL A N 1
ATOM 769 C CA . VAL A 1 96 ? -13.961 0.764 -16.622 1.00 50.62 96 VAL A CA 1
ATOM 770 C C . VAL A 1 96 ? -15.393 0.680 -17.196 1.00 50.62 96 VAL A C 1
ATOM 772 O O . VAL A 1 96 ? -15.698 -0.221 -17.975 1.00 50.62 96 VAL A O 1
ATOM 775 N N . SER A 1 97 ? -16.251 1.663 -16.907 1.00 51.03 97 SER A N 1
ATOM 776 C CA . SER A 1 97 ? -17.539 1.890 -17.581 1.00 51.03 97 SER A CA 1
ATOM 777 C C . SER A 1 97 ? -17.423 2.375 -19.041 1.00 51.03 97 SER A C 1
ATOM 779 O O . SER A 1 97 ? -18.447 2.478 -19.716 1.00 51.03 97 SER A O 1
ATOM 781 N N . SER A 1 98 ? -16.223 2.704 -19.537 1.00 53.69 98 SER A N 1
ATOM 782 C CA . SER A 1 98 ? -15.963 3.220 -20.888 1.00 53.69 98 SER A CA 1
ATOM 783 C C . SER A 1 98 ? -15.230 2.189 -21.775 1.00 53.69 98 SER A C 1
ATOM 785 O O . SER A 1 98 ? -14.442 1.369 -21.299 1.00 53.69 98 SER A O 1
ATOM 787 N N . GLN A 1 99 ? -15.498 2.185 -23.089 1.00 52.28 99 GLN A N 1
ATOM 788 C CA . GLN A 1 99 ? -14.936 1.190 -24.024 1.00 52.28 99 GLN A CA 1
ATOM 789 C C . GLN A 1 99 ? -13.424 1.341 -24.289 1.00 52.28 99 GLN A C 1
ATOM 791 O O . GLN A 1 99 ? -12.780 0.349 -24.638 1.00 52.28 99 GLN A O 1
ATOM 796 N N . GLU A 1 100 ? -12.847 2.536 -24.129 1.00 52.56 100 GLU A N 1
ATOM 797 C CA . GLU A 1 100 ? -11.397 2.755 -24.280 1.00 52.56 100 GLU A CA 1
ATOM 798 C C . GLU A 1 100 ? -10.612 2.092 -23.136 1.00 52.56 100 GLU A C 1
ATOM 800 O O . GLU A 1 100 ? -9.574 1.465 -23.364 1.00 52.56 100 GLU A O 1
ATOM 805 N N . ASP A 1 101 ? -11.176 2.092 -21.928 1.00 55.84 101 ASP A N 1
ATOM 806 C CA . ASP A 1 101 ? -10.533 1.560 -20.726 1.00 55.84 101 ASP A CA 1
ATOM 807 C C . ASP A 1 101 ? -10.509 0.025 -20.677 1.00 55.84 101 ASP A C 1
ATOM 809 O O . ASP A 1 101 ? -9.577 -0.573 -20.136 1.00 55.84 101 ASP A O 1
ATOM 813 N N . ALA A 1 102 ? -11.469 -0.654 -21.316 1.00 58.31 102 ALA A N 1
ATOM 814 C CA . ALA A 1 102 ? -11.457 -2.116 -21.425 1.00 58.31 102 ALA A CA 1
ATOM 815 C C . ALA A 1 102 ? -10.197 -2.637 -22.143 1.00 58.31 102 ALA A C 1
ATOM 817 O O . ALA A 1 102 ? -9.684 -3.711 -21.808 1.00 58.31 102 ALA A O 1
ATOM 818 N N . ARG A 1 103 ? -9.669 -1.868 -23.108 1.00 62.03 103 ARG A N 1
ATOM 819 C CA . ARG A 1 103 ? -8.408 -2.198 -23.785 1.00 62.03 103 ARG A CA 1
ATOM 820 C C . ARG A 1 103 ? -7.219 -2.015 -22.849 1.00 62.03 103 ARG A C 1
ATOM 822 O O . ARG A 1 103 ? -6.396 -2.925 -22.771 1.00 62.03 103 ARG A O 1
ATOM 829 N N . VAL A 1 104 ? -7.172 -0.910 -22.104 1.00 63.50 104 VAL A N 1
ATOM 830 C CA . VAL A 1 104 ? -6.109 -0.619 -21.126 1.00 63.50 104 VAL A CA 1
ATOM 831 C C . VAL A 1 104 ? -6.053 -1.705 -20.051 1.00 63.50 104 VAL A C 1
ATOM 833 O O . VAL A 1 104 ? -5.000 -2.298 -19.825 1.00 63.50 104 VAL A O 1
ATOM 836 N N . VAL A 1 105 ? -7.197 -2.071 -19.466 1.00 61.91 105 VAL A N 1
ATOM 837 C CA . VAL A 1 105 ? -7.282 -3.161 -18.480 1.00 61.91 105 VAL A CA 1
ATOM 838 C C . VAL A 1 105 ? -6.837 -4.495 -19.079 1.00 61.91 105 VAL A C 1
ATOM 840 O O . VAL A 1 105 ? -6.097 -5.248 -18.450 1.00 61.91 105 VAL A O 1
ATOM 843 N N . ALA A 1 106 ? -7.226 -4.800 -20.320 1.00 70.31 106 ALA A N 1
ATOM 844 C CA . ALA A 1 106 ? -6.775 -6.020 -20.984 1.00 70.31 106 ALA A CA 1
ATOM 845 C C . ALA A 1 106 ? -5.257 -6.039 -21.230 1.00 70.31 106 ALA A C 1
ATOM 847 O O . ALA A 1 106 ? -4.660 -7.117 -21.262 1.00 70.31 106 ALA A O 1
ATOM 848 N N . VAL A 1 107 ? -4.623 -4.883 -21.445 1.00 72.81 107 VAL A N 1
ATOM 849 C CA . VAL A 1 107 ? -3.161 -4.765 -21.561 1.00 72.81 107 VAL A CA 1
ATOM 850 C C . VAL A 1 107 ? -2.490 -4.965 -20.201 1.00 72.81 107 VAL A C 1
ATOM 852 O O . VAL A 1 107 ? -1.579 -5.787 -20.108 1.00 72.81 107 VAL A O 1
ATOM 855 N N . LEU A 1 108 ? -2.982 -4.313 -19.142 1.00 70.69 108 LEU A N 1
ATOM 856 C CA . LEU A 1 108 ? -2.453 -4.463 -17.780 1.00 70.69 108 LEU A CA 1
ATOM 857 C C . LEU A 1 108 ? -2.534 -5.912 -17.281 1.00 70.69 108 LEU A C 1
ATOM 859 O O . LEU A 1 108 ? -1.571 -6.427 -16.717 1.00 70.69 108 LEU A O 1
ATOM 863 N N . ASN A 1 109 ? -3.629 -6.614 -17.576 1.00 69.00 109 ASN A N 1
ATOM 864 C CA . ASN A 1 109 ? -3.775 -8.027 -17.214 1.00 69.00 109 ASN A CA 1
ATOM 865 C C . ASN A 1 109 ? -2.768 -8.911 -17.927 1.00 69.00 109 ASN A C 1
ATOM 867 O O . ASN A 1 109 ? -2.125 -9.749 -17.308 1.00 69.00 109 ASN A O 1
ATOM 871 N N . ARG A 1 110 ? -2.593 -8.692 -19.234 1.00 76.25 110 ARG A N 1
ATOM 872 C CA . ARG A 1 110 ? -1.596 -9.427 -20.013 1.00 76.25 110 ARG A CA 1
ATOM 873 C C . ARG A 1 110 ? -0.191 -9.175 -19.476 1.00 76.25 110 ARG A C 1
ATOM 875 O O . ARG A 1 110 ? 0.613 -10.103 -19.470 1.00 76.25 110 ARG A O 1
ATOM 882 N N . LEU A 1 111 ? 0.090 -7.954 -19.020 1.00 77.62 111 LEU A N 1
ATOM 883 C CA . LEU A 1 111 ? 1.382 -7.588 -18.451 1.00 77.62 111 LEU A CA 1
ATOM 884 C C . LEU A 1 111 ? 1.605 -8.303 -17.118 1.00 77.62 111 LEU A C 1
ATOM 886 O O . LEU A 1 111 ? 2.657 -8.908 -16.929 1.00 77.62 111 LEU A O 1
ATOM 890 N N . SER A 1 112 ? 0.597 -8.297 -16.243 1.00 74.44 112 SER A N 1
ATOM 891 C CA . SER A 1 112 ? 0.615 -9.023 -14.971 1.00 74.44 112 SER A CA 1
ATOM 892 C C . SER A 1 112 ? 0.817 -10.528 -15.188 1.00 74.44 112 SER A C 1
ATOM 894 O O . SER A 1 112 ? 1.737 -11.115 -14.620 1.00 74.44 112 SER A O 1
ATOM 896 N N . ASP A 1 113 ? 0.063 -11.137 -16.108 1.00 74.88 113 ASP A N 1
ATOM 897 C CA . ASP A 1 113 ? 0.191 -12.555 -16.458 1.00 74.88 113 ASP A CA 1
ATOM 898 C C . ASP A 1 113 ? 1.561 -12.894 -17.063 1.00 74.88 113 ASP A C 1
ATOM 900 O O . ASP A 1 113 ? 2.080 -13.995 -16.870 1.00 74.88 113 ASP A O 1
ATOM 904 N N . ALA A 1 114 ? 2.137 -11.996 -17.867 1.00 76.56 114 ALA A N 1
ATOM 905 C CA . ALA A 1 114 ? 3.460 -12.188 -18.456 1.00 76.56 114 ALA A CA 1
ATOM 906 C C . ALA A 1 114 ? 4.559 -12.096 -17.390 1.00 76.56 114 ALA A C 1
ATOM 908 O O . ALA A 1 114 ? 5.450 -12.944 -17.362 1.00 76.56 114 ALA A O 1
ATOM 909 N N . ALA A 1 115 ? 4.459 -11.118 -16.487 1.00 80.31 115 ALA A N 1
ATOM 910 C CA . ALA A 1 115 ? 5.399 -10.947 -15.387 1.00 80.31 115 ALA A CA 1
ATOM 911 C C . ALA A 1 115 ? 5.342 -12.119 -14.397 1.00 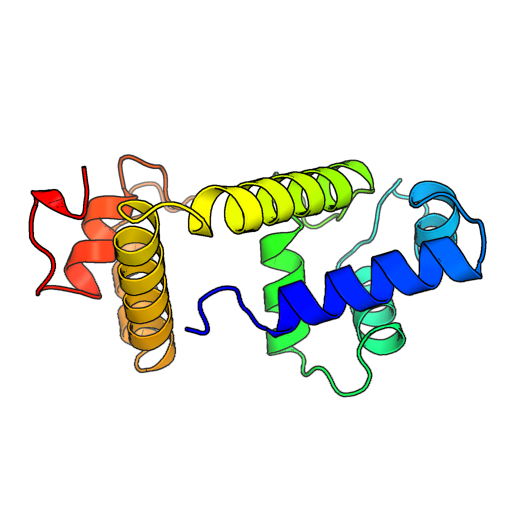80.31 115 ALA A C 1
ATOM 913 O O . ALA A 1 115 ? 6.379 -12.602 -13.945 1.00 80.31 115 ALA A O 1
ATOM 914 N N . HIS A 1 116 ? 4.140 -12.618 -14.098 1.00 77.50 116 HIS A N 1
ATOM 915 C CA . HIS A 1 116 ? 3.957 -13.732 -13.173 1.00 77.50 116 HIS A CA 1
ATOM 916 C C . HIS A 1 116 ? 4.443 -15.066 -13.754 1.00 77.50 116 HIS A C 1
ATOM 918 O O . HIS A 1 116 ? 5.028 -15.873 -13.035 1.00 77.50 116 HIS A O 1
ATOM 924 N N . ARG A 1 117 ? 4.243 -15.297 -15.060 1.00 82.50 117 ARG A N 1
ATOM 925 C CA . ARG A 1 117 ? 4.692 -16.527 -15.736 1.00 82.50 117 ARG A CA 1
ATOM 926 C C . ARG A 1 117 ? 6.208 -16.676 -15.786 1.00 82.50 117 ARG A C 1
ATOM 928 O O . ARG A 1 117 ? 6.696 -17.801 -15.747 1.00 82.50 117 ARG A O 1
ATOM 935 N N . ASP A 1 118 ? 6.941 -15.572 -15.888 1.00 83.50 118 ASP A N 1
ATOM 936 C CA . ASP A 1 118 ? 8.402 -15.587 -15.925 1.00 83.50 118 ASP A CA 1
ATOM 937 C C . ASP A 1 118 ? 8.976 -14.426 -15.108 1.00 83.50 118 ASP A C 1
ATOM 939 O O . ASP A 1 118 ? 9.425 -13.402 -15.631 1.00 83.50 118 ASP A O 1
ATOM 943 N N . GLN A 1 119 ? 8.975 -14.614 -13.788 1.00 81.69 119 GLN A N 1
ATOM 944 C CA . GLN A 1 119 ? 9.469 -13.624 -12.830 1.00 81.69 119 GLN A CA 1
ATOM 945 C C . GLN A 1 119 ? 10.947 -13.279 -13.050 1.00 81.69 119 GLN A C 1
ATOM 947 O O . GLN A 1 119 ? 11.354 -12.141 -12.828 1.00 81.69 119 GLN A O 1
ATOM 952 N N . ARG A 1 120 ? 11.766 -14.228 -13.527 1.00 87.88 120 ARG A N 1
ATOM 953 C CA . ARG A 1 120 ? 13.188 -13.977 -13.812 1.00 87.88 120 ARG A CA 1
ATOM 954 C C . ARG A 1 120 ? 13.354 -13.050 -15.006 1.00 87.88 120 ARG A C 1
ATOM 956 O O . ARG A 1 120 ? 14.210 -12.167 -14.975 1.00 87.88 120 ARG A O 1
ATOM 963 N N . ARG A 1 121 ? 12.559 -13.247 -16.057 1.00 84.69 121 ARG A N 1
ATOM 964 C CA . ARG A 1 121 ? 12.532 -12.344 -17.208 1.00 84.69 121 ARG A CA 1
ATOM 965 C C . ARG A 1 121 ? 11.958 -10.983 -16.837 1.00 84.69 121 ARG A C 1
ATOM 967 O O . ARG A 1 121 ? 12.509 -9.982 -17.275 1.00 84.69 121 ARG A O 1
ATOM 974 N N . ALA A 1 122 ? 10.912 -10.937 -16.016 1.00 84.00 122 ALA A N 1
ATOM 975 C CA . ALA A 1 122 ? 10.343 -9.686 -15.523 1.00 84.00 122 ALA A CA 1
ATOM 976 C C . ALA A 1 122 ? 11.349 -8.884 -14.693 1.00 84.00 122 ALA A C 1
ATOM 978 O O . ALA A 1 122 ? 11.536 -7.702 -14.955 1.00 84.00 122 ALA A O 1
ATOM 979 N N . ALA A 1 123 ? 12.066 -9.531 -13.772 1.00 83.00 123 ALA A N 1
ATOM 980 C CA . ALA A 1 123 ? 13.101 -8.883 -12.973 1.00 83.00 123 ALA A CA 1
ATOM 981 C C . ALA A 1 123 ? 14.236 -8.315 -13.843 1.00 83.00 123 ALA A C 1
ATOM 983 O O . ALA A 1 123 ? 14.650 -7.178 -13.638 1.00 83.00 123 ALA A O 1
ATOM 984 N N . ARG A 1 124 ? 14.697 -9.059 -14.860 1.00 88.06 124 ARG A N 1
ATOM 985 C CA . ARG A 1 124 ? 15.698 -8.541 -15.812 1.00 88.06 124 ARG A CA 1
ATOM 986 C C . ARG A 1 124 ? 15.162 -7.378 -16.634 1.00 88.06 124 ARG A C 1
ATOM 988 O O . ARG A 1 124 ? 15.822 -6.356 -16.731 1.00 88.06 124 ARG A O 1
ATOM 995 N N . ALA A 1 125 ? 13.954 -7.512 -17.176 1.00 86.25 125 ALA A N 1
ATOM 996 C CA . ALA A 1 125 ? 13.308 -6.454 -17.947 1.00 86.25 125 ALA A CA 1
ATOM 997 C C . ALA A 1 125 ? 13.141 -5.172 -17.122 1.00 86.25 125 ALA A C 1
ATOM 999 O O . ALA A 1 125 ? 13.261 -4.073 -17.655 1.00 86.25 125 ALA A O 1
ATOM 1000 N N . PHE A 1 126 ? 12.853 -5.316 -15.827 1.00 85.81 126 PHE A N 1
ATOM 1001 C CA . PHE A 1 126 ? 12.753 -4.206 -14.894 1.00 85.81 126 PHE A CA 1
ATOM 1002 C C . PHE A 1 126 ? 14.117 -3.554 -14.669 1.00 85.81 126 PHE A C 1
ATOM 1004 O O . PHE A 1 126 ? 14.235 -2.351 -14.848 1.00 85.81 126 PHE A O 1
ATOM 1011 N N . GLN A 1 127 ? 15.156 -4.339 -14.370 1.00 88.31 127 GLN A N 1
ATOM 1012 C CA . GLN A 1 127 ? 16.526 -3.839 -14.189 1.00 88.31 127 GLN A CA 1
ATOM 1013 C C . GLN A 1 127 ? 17.073 -3.145 -15.444 1.00 88.31 127 GLN A C 1
ATOM 1015 O O . GLN A 1 127 ? 17.760 -2.138 -15.349 1.00 88.31 127 GLN A O 1
ATOM 1020 N N . GLU A 1 128 ? 16.755 -3.663 -16.629 1.00 86.31 128 GLU A N 1
ATOM 1021 C CA . GLU A 1 128 ? 17.146 -3.054 -17.903 1.00 86.31 128 GLU A CA 1
ATOM 1022 C C . GLU A 1 128 ? 16.374 -1.756 -18.197 1.00 86.31 128 GLU A C 1
ATOM 1024 O O . GLU A 1 128 ? 16.884 -0.867 -18.884 1.00 86.31 128 GLU A O 1
ATOM 1029 N N . ALA A 1 129 ? 15.136 -1.642 -17.709 1.00 85.31 129 ALA A N 1
ATOM 1030 C CA . ALA A 1 129 ? 14.306 -0.454 -17.882 1.00 85.31 129 ALA A CA 1
ATOM 1031 C C . ALA A 1 129 ? 14.598 0.631 -16.831 1.00 85.31 129 ALA A C 1
ATOM 1033 O O . ALA A 1 129 ? 14.528 1.817 -17.162 1.00 85.31 129 ALA A O 1
ATOM 1034 N N . ASP A 1 130 ? 14.961 0.241 -15.609 1.00 88.12 130 ASP A N 1
ATOM 1035 C CA . ASP A 1 130 ? 15.365 1.120 -14.512 1.00 88.12 130 ASP A CA 1
ATOM 1036 C C . ASP A 1 130 ? 16.835 1.528 -14.666 1.00 88.12 130 ASP A C 1
ATOM 1038 O O . ASP A 1 130 ? 17.734 1.063 -13.966 1.00 88.12 130 ASP A O 1
ATOM 1042 N N . VAL A 1 131 ? 17.080 2.414 -15.632 1.00 80.69 131 VAL A N 1
ATOM 1043 C CA . VAL A 1 131 ? 18.427 2.863 -16.024 1.00 80.69 131 VAL A CA 1
ATOM 1044 C C . VAL A 1 131 ? 19.215 3.461 -14.852 1.00 80.69 131 VAL A C 1
ATOM 1046 O O . VAL A 1 131 ? 20.443 3.414 -14.851 1.00 80.69 131 VAL A O 1
ATOM 1049 N N . GLU A 1 132 ? 18.523 4.027 -13.863 1.00 80.94 132 GLU A N 1
ATOM 1050 C CA . GLU A 1 132 ? 19.139 4.674 -12.701 1.00 80.94 132 GLU A CA 1
ATOM 1051 C C . GLU A 1 132 ? 19.127 3.784 -11.444 1.00 80.94 132 GLU A C 1
ATOM 1053 O O . GLU A 1 132 ? 19.540 4.248 -10.385 1.00 80.94 132 GLU A O 1
ATOM 1058 N N . ALA A 1 133 ? 18.698 2.519 -11.560 1.00 81.62 133 ALA A N 1
ATOM 1059 C CA . ALA A 1 133 ? 18.648 1.534 -10.476 1.00 81.62 133 ALA A CA 1
ATOM 1060 C C . ALA A 1 133 ? 17.954 2.056 -9.203 1.00 81.62 133 ALA A C 1
ATOM 1062 O O . ALA A 1 133 ? 18.406 1.816 -8.082 1.00 81.62 133 ALA A O 1
ATOM 1063 N N . ARG A 1 134 ? 16.858 2.797 -9.383 1.00 79.31 134 ARG A N 1
ATOM 1064 C CA . ARG A 1 134 ? 16.089 3.407 -8.292 1.00 79.31 134 ARG A CA 1
ATOM 1065 C C . ARG A 1 134 ? 15.182 2.426 -7.562 1.00 79.31 134 ARG A C 1
ATOM 1067 O O . ARG A 1 134 ? 14.682 2.756 -6.494 1.00 79.31 134 ARG A O 1
ATOM 1074 N N . GLY A 1 135 ? 14.934 1.255 -8.140 1.00 79.31 135 GLY A N 1
ATOM 1075 C CA . GLY A 1 135 ? 13.961 0.295 -7.630 1.00 79.31 135 GLY A CA 1
ATOM 1076 C C . GLY A 1 135 ? 12.523 0.573 -8.080 1.00 79.31 135 GLY A C 1
ATOM 1077 O O . GLY A 1 135 ? 11.623 -0.156 -7.677 1.00 79.31 135 GLY A O 1
ATOM 1078 N N . TYR A 1 136 ? 12.292 1.568 -8.946 1.00 73.50 136 TYR A N 1
ATOM 1079 C CA . TYR A 1 136 ? 10.991 1.878 -9.555 1.00 73.50 136 TYR A CA 1
ATOM 1080 C C . TYR A 1 136 ? 11.152 2.408 -10.989 1.00 73.50 136 TYR A C 1
ATOM 1082 O O . TYR A 1 136 ? 12.191 2.958 -11.350 1.00 73.50 136 TYR A O 1
ATOM 1090 N N . LEU A 1 137 ? 10.106 2.270 -11.814 1.00 76.56 137 LEU A N 1
ATOM 1091 C CA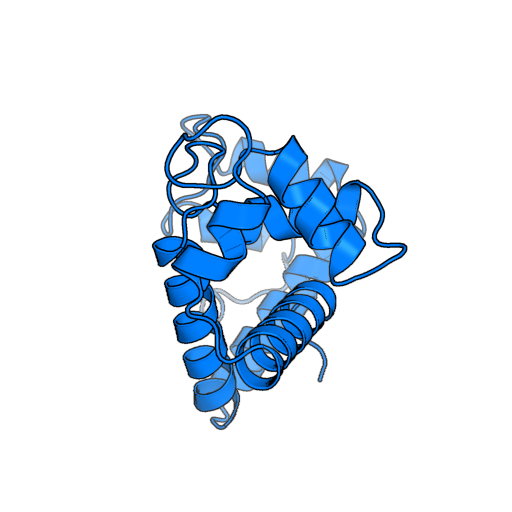 . LEU A 1 137 ? 10.099 2.732 -13.209 1.00 76.56 137 LEU A CA 1
ATOM 1092 C C . LEU A 1 137 ? 9.317 4.034 -13.368 1.00 76.56 137 LEU A C 1
ATOM 1094 O O . LEU A 1 137 ? 8.143 4.113 -13.001 1.00 76.56 137 LEU A O 1
ATOM 1098 N N . ARG A 1 138 ? 9.924 5.039 -14.006 1.00 71.94 138 ARG A N 1
ATOM 1099 C CA . ARG A 1 138 ? 9.218 6.267 -14.397 1.00 71.94 138 ARG A CA 1
ATOM 1100 C C . ARG A 1 138 ? 8.284 6.031 -15.591 1.00 71.94 138 ARG A C 1
ATOM 1102 O O . ARG A 1 138 ? 8.501 5.103 -16.377 1.00 71.94 138 ARG A O 1
ATOM 1109 N N . PRO A 1 139 ? 7.317 6.936 -15.839 1.00 69.00 139 PRO A N 1
ATOM 1110 C CA . PRO A 1 139 ? 6.470 6.887 -17.034 1.00 69.00 139 PRO A CA 1
ATOM 1111 C C . PRO A 1 139 ? 7.240 6.798 -18.359 1.00 69.00 139 PRO A C 1
ATOM 1113 O O . PRO A 1 139 ? 6.778 6.172 -19.305 1.00 69.00 139 PRO A O 1
ATOM 1116 N N . THR A 1 140 ? 8.438 7.380 -18.429 1.00 75.38 140 THR A N 1
ATOM 1117 C CA . THR A 1 140 ? 9.316 7.328 -19.609 1.00 75.38 140 THR A CA 1
ATOM 1118 C C . THR A 1 140 ? 10.051 5.993 -19.773 1.00 75.38 140 THR A C 1
ATOM 1120 O O . THR A 1 140 ? 10.500 5.670 -20.874 1.00 75.38 140 THR A O 1
ATOM 1123 N N . GLU A 1 141 ? 10.167 5.206 -18.704 1.00 75.75 141 GLU A N 1
ATOM 1124 C CA . GLU A 1 141 ? 10.889 3.927 -18.645 1.00 75.75 141 GLU A CA 1
ATOM 1125 C C . GLU A 1 141 ? 9.936 2.732 -18.792 1.00 75.75 141 GLU A C 1
ATOM 1127 O O . GLU A 1 141 ? 10.294 1.714 -19.393 1.00 75.75 141 GLU A O 1
ATOM 1132 N N . LEU A 1 142 ? 8.684 2.893 -18.353 1.00 76.62 142 LEU A N 1
ATOM 1133 C CA . LEU A 1 142 ? 7.608 1.909 -18.486 1.00 76.62 142 LEU A CA 1
ATOM 1134 C C . LEU A 1 142 ? 7.446 1.328 -19.906 1.00 76.62 142 LEU A C 1
ATOM 1136 O O . LEU A 1 142 ? 7.329 0.106 -20.023 1.00 76.62 142 LEU A O 1
ATOM 1140 N N . PRO A 1 143 ? 7.499 2.110 -21.005 1.00 78.44 143 PRO A N 1
ATOM 1141 C CA . PRO A 1 143 ? 7.356 1.560 -22.350 1.00 78.44 143 PRO A CA 1
ATOM 1142 C C . PRO A 1 143 ? 8.412 0.512 -22.711 1.00 78.44 143 PRO A C 1
ATOM 1144 O O . PRO A 1 143 ? 8.115 -0.419 -23.460 1.00 78.44 143 PRO A O 1
ATOM 1147 N N . ARG A 1 144 ? 9.644 0.635 -22.192 1.00 80.00 144 ARG A N 1
ATOM 1148 C CA . ARG A 1 144 ? 10.696 -0.369 -22.424 1.00 80.00 144 ARG A CA 1
ATOM 1149 C C . ARG A 1 144 ? 10.364 -1.667 -21.707 1.00 80.00 144 ARG A C 1
ATOM 1151 O O . ARG A 1 144 ? 10.364 -2.717 -22.342 1.00 80.00 144 ARG A O 1
ATOM 1158 N N . PHE A 1 145 ? 10.000 -1.575 -20.432 1.00 82.38 145 PHE A N 1
ATOM 1159 C CA . PHE A 1 145 ? 9.588 -2.723 -19.630 1.00 82.38 145 PHE A CA 1
ATOM 1160 C C . PHE A 1 145 ? 8.404 -3.471 -20.262 1.00 82.38 145 PHE A C 1
ATOM 1162 O O . PHE A 1 145 ? 8.459 -4.685 -20.479 1.00 82.38 145 PHE A O 1
ATOM 1169 N N . VAL A 1 146 ? 7.365 -2.729 -20.658 1.00 81.00 146 VAL A N 1
ATOM 1170 C CA . VAL A 1 146 ? 6.156 -3.279 -21.285 1.00 81.00 146 VAL A CA 1
ATOM 1171 C C . VAL A 1 146 ? 6.477 -3.991 -22.601 1.00 81.00 146 VAL A C 1
ATOM 1173 O O . VAL A 1 146 ? 5.972 -5.087 -22.832 1.00 81.00 146 VAL A O 1
ATOM 1176 N N . ARG A 1 147 ? 7.354 -3.438 -23.448 1.00 81.12 147 ARG A N 1
ATOM 1177 C CA . ARG A 1 147 ? 7.744 -4.067 -24.726 1.00 81.12 147 ARG A CA 1
ATOM 1178 C C . ARG A 1 147 ? 8.539 -5.360 -24.554 1.00 81.12 147 ARG A C 1
ATOM 1180 O O . ARG A 1 147 ? 8.424 -6.250 -25.391 1.00 81.12 147 ARG A O 1
ATOM 1187 N N . VAL A 1 148 ? 9.331 -5.486 -23.490 1.00 82.88 148 VAL A N 1
ATOM 1188 C CA . VAL A 1 148 ? 10.093 -6.717 -23.216 1.00 82.88 148 VAL A CA 1
ATOM 1189 C C . VAL A 1 148 ? 9.172 -7.851 -22.759 1.00 82.88 148 VAL A C 1
ATOM 1191 O O . VAL A 1 148 ? 9.369 -9.010 -23.148 1.00 82.88 148 VAL A O 1
ATOM 1194 N N . LEU A 1 149 ? 8.160 -7.527 -21.951 1.00 81.38 149 LEU A N 1
ATOM 1195 C CA . LEU A 1 149 ? 7.198 -8.500 -21.426 1.00 81.38 149 LEU A CA 1
ATOM 1196 C C . LEU A 1 149 ? 6.060 -8.821 -22.398 1.00 81.38 149 LEU A C 1
ATOM 1198 O O . LEU A 1 149 ? 5.570 -9.948 -22.420 1.00 81.38 149 LEU A O 1
ATOM 1202 N N . LEU A 1 150 ? 5.668 -7.857 -23.226 1.00 82.38 150 LEU A N 1
ATOM 1203 C CA . LEU A 1 150 ? 4.601 -7.982 -24.211 1.00 82.38 150 LEU A CA 1
ATOM 1204 C C . LEU A 1 150 ? 5.081 -7.481 -25.584 1.00 82.38 150 LEU A C 1
ATOM 1206 O O . LEU A 1 150 ? 4.627 -6.436 -26.056 1.00 82.38 150 LEU A O 1
ATOM 1210 N N . PRO A 1 151 ? 5.971 -8.229 -26.262 1.00 76.44 151 PRO A N 1
ATOM 1211 C CA . PRO A 1 151 ? 6.536 -7.822 -27.553 1.00 76.44 151 PRO A CA 1
ATOM 1212 C C . PRO A 1 151 ? 5.488 -7.662 -28.665 1.00 76.44 151 PRO A C 1
ATOM 1214 O O . PRO A 1 151 ? 5.742 -7.003 -29.667 1.00 76.44 151 PRO A O 1
ATOM 1217 N N . GLN A 1 152 ? 4.303 -8.248 -28.489 1.00 73.50 152 GLN A N 1
ATOM 1218 C CA . GLN A 1 152 ? 3.172 -8.158 -29.408 1.00 73.50 152 GLN A CA 1
ATOM 1219 C C . GLN A 1 152 ? 2.306 -6.890 -29.255 1.00 73.50 152 GLN A C 1
ATOM 1221 O O . GLN A 1 152 ? 1.331 -6.751 -29.993 1.00 73.50 152 GLN A O 1
ATOM 1226 N N . LEU A 1 153 ? 2.599 -5.992 -28.303 1.00 65.81 153 LEU A N 1
ATOM 1227 C CA . LEU A 1 153 ? 1.879 -4.715 -28.185 1.00 65.81 153 LEU A CA 1
ATOM 1228 C C . LEU A 1 153 ? 2.303 -3.733 -29.275 1.00 65.81 153 LEU A C 1
ATOM 1230 O O . LEU A 1 153 ? 3.490 -3.582 -29.571 1.00 65.81 153 LEU A O 1
ATOM 1234 N N . GLN A 1 154 ? 1.331 -3.029 -29.853 1.00 61.28 154 GLN A N 1
ATOM 1235 C CA . GLN A 1 154 ? 1.613 -2.023 -30.866 1.00 61.28 154 GLN A CA 1
ATOM 1236 C C . GLN A 1 154 ? 2.014 -0.692 -30.213 1.00 61.28 154 GLN A C 1
ATOM 1238 O O . GLN A 1 154 ? 1.616 -0.407 -29.087 1.00 61.28 154 GLN A O 1
ATOM 1243 N N . PRO A 1 155 ? 2.760 0.187 -30.909 1.00 55.75 155 PRO A N 1
ATOM 1244 C CA . PRO A 1 155 ? 3.148 1.497 -30.374 1.00 55.75 155 PRO A CA 1
ATOM 1245 C C . PRO A 1 155 ? 1.970 2.383 -29.945 1.00 55.75 155 PRO A C 1
ATOM 1247 O O . PRO A 1 155 ? 2.153 3.268 -29.116 1.00 55.75 155 PRO A O 1
ATOM 1250 N N . ALA A 1 156 ? 0.780 2.153 -30.508 1.00 54.66 156 ALA A N 1
ATOM 1251 C CA . ALA A 1 156 ? -0.452 2.838 -30.129 1.00 54.66 156 ALA A CA 1
ATOM 1252 C C . ALA A 1 156 ? -0.996 2.402 -28.753 1.00 54.66 156 ALA A 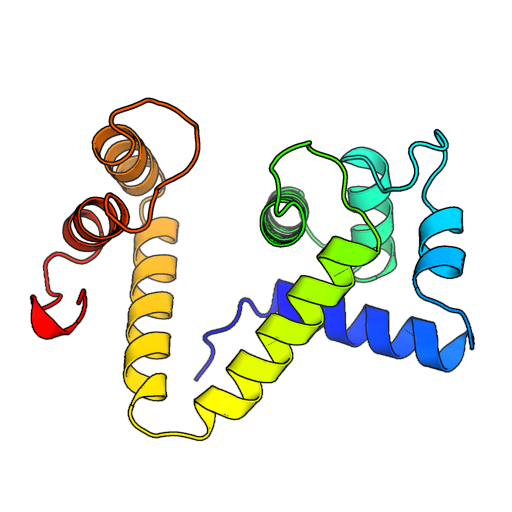C 1
ATOM 1254 O O . ALA A 1 156 ? -1.751 3.154 -28.153 1.00 54.66 156 ALA A O 1
ATOM 1255 N N . ASP A 1 157 ? -0.589 1.233 -28.245 1.00 52.06 157 ASP A N 1
ATOM 1256 C CA . ASP A 1 157 ? -1.022 0.690 -26.948 1.00 52.06 157 ASP A CA 1
ATOM 1257 C C . ASP A 1 157 ? -0.145 1.171 -25.770 1.00 52.06 157 ASP A C 1
ATOM 1259 O O . ASP A 1 157 ? -0.401 0.813 -24.623 1.00 52.06 157 ASP A O 1
ATOM 1263 N N . VAL A 1 158 ? 0.927 1.927 -26.050 1.00 52.84 158 VAL A N 1
ATOM 1264 C CA . VAL A 1 158 ? 1.976 2.325 -25.083 1.00 52.84 158 VAL A CA 1
ATOM 1265 C C . VAL A 1 158 ? 2.224 3.845 -25.109 1.00 52.84 158 VAL A C 1
ATOM 1267 O O . VAL A 1 158 ? 3.302 4.307 -24.733 1.00 52.84 158 VAL A O 1
ATOM 1270 N N . ARG A 1 159 ? 1.271 4.617 -25.643 1.00 45.25 159 ARG A N 1
ATOM 1271 C CA . ARG A 1 159 ? 1.335 6.080 -25.767 1.00 45.25 159 ARG A CA 1
ATOM 1272 C C . ARG A 1 159 ? 0.556 6.780 -24.669 1.00 45.25 159 ARG A C 1
ATOM 1274 O O . ARG A 1 159 ? -0.524 6.266 -24.315 1.00 45.25 159 ARG A O 1
#